Protein AF-U6MAN4-F1 (afdb_monomer)

Nearest PDB structures (foldseek):
  3e3o-assembly2_D  TM=9.689E-01  e=1.608E-02  Oryctolagus cuniculus
  3e3l-assembly1_A  TM=8.599E-01  e=1.175E-02  Oryctolagus cuniculus

InterPro domains:
  IPR000811 Glycosyl transferase, family 35 [PTHR11468] (46-136)

Solvent-accessible surface area (backbone atoms only — not comparable to full-atom values): 9097 Å² total; per-residue (Å²): 136,88,84,92,77,83,76,89,72,74,78,74,87,75,73,76,76,72,82,67,79,71,68,80,76,56,89,86,49,82,88,65,70,92,61,56,89,82,80,61,68,84,80,68,58,68,76,77,41,80,85,42,38,65,57,50,63,62,67,69,60,74,83,64,88,46,72,70,49,46,55,49,44,24,52,47,30,31,44,72,71,66,69,36,53,93,88,66,72,50,73,67,54,52,52,51,16,47,51,50,46,52,47,56,57,51,49,55,56,48,50,52,51,52,52,50,51,58,76,66,66,61,92,79,87,83,88,83,70,96,74,82,90,81,80,133

Secondary structure (DSSP, 8-state):
-------S----TT------------TTSTT--S--TTTS-S---TTS-HHHHHHHHHHTSPPP-SHHHHHHHHHHIIIIIS---TTS--HHHHHHHHHHHHHHHHHHHHHHHHHHHHHTT--------S------

Organism: Eimeria maxima (NCBI:txid5804)

Mean predicted aligned error: 14.15 Å

Radius of gyration: 26.47 Å; Cα contacts (8 Å, |Δi|>4): 46; chains: 1; bounding box: 42×62×84 Å

pLDDT: mean 75.01, std 21.31, range [35.44, 97.0]

Foldseek 3Di:
DDDDDDDPDDPPPPPPPPPPPPPPPPVPDDDDQPDPPPPDDDPPPCPPDPVRVVVCVVLVDAQDPDPVSLVVQLVCCCCPVVVHDPVRDDPVSSVVSSVVSVVRNVVSVVVVVVVVCSVVVDDDDDDDDPDDDPDD

Structure (mmCIF, N/CA/C/O backbone):
data_AF-U6MAN4-F1
#
_entry.id   AF-U6MAN4-F1
#
loop_
_atom_site.group_PDB
_atom_site.id
_atom_site.type_symbol
_atom_site.label_atom_id
_atom_site.label_alt_id
_atom_site.label_comp_id
_atom_site.label_asym_id
_atom_site.label_entity_id
_atom_site.label_seq_id
_atom_site.pdbx_PDB_ins_code
_atom_site.Cartn_x
_atom_site.Cartn_y
_atom_site.Cartn_z
_atom_site.occupancy
_atom_site.B_iso_or_equiv
_atom_site.auth_seq_id
_atom_site.auth_comp_id
_atom_site.auth_asym_id
_atom_site.auth_atom_id
_atom_site.pdbx_PDB_model_num
ATOM 1 N N . MET A 1 1 ? -3.797 -48.900 -60.409 1.00 45.88 1 MET A N 1
ATOM 2 C CA . MET A 1 1 ? -5.061 -48.421 -59.808 1.00 45.88 1 MET A CA 1
ATOM 3 C C . MET A 1 1 ? -4.903 -48.586 -58.304 1.00 45.88 1 MET A C 1
ATOM 5 O O . MET A 1 1 ? -4.449 -49.657 -57.927 1.00 45.88 1 MET A O 1
ATOM 9 N N . ALA A 1 2 ? -5.223 -47.546 -57.520 1.00 35.44 2 ALA A N 1
ATOM 10 C CA . ALA A 1 2 ? -4.851 -47.297 -56.109 1.00 35.44 2 ALA A CA 1
ATOM 11 C C . ALA A 1 2 ? -3.443 -46.679 -55.939 1.00 35.44 2 ALA A C 1
ATOM 13 O O . ALA A 1 2 ? -2.497 -47.194 -56.519 1.00 35.44 2 ALA A O 1
ATOM 14 N N . THR A 1 3 ? -3.211 -45.570 -55.229 1.00 35.62 3 THR A N 1
ATOM 15 C CA . THR A 1 3 ? -4.056 -44.659 -54.424 1.00 35.62 3 THR A CA 1
ATOM 16 C C . THR A 1 3 ? -3.292 -43.333 -54.303 1.00 35.62 3 THR A C 1
ATOM 18 O O . THR A 1 3 ? -2.181 -43.333 -53.780 1.00 35.62 3 THR A O 1
ATOM 21 N N . GLY A 1 4 ? -3.863 -42.229 -54.788 1.00 46.09 4 GLY A N 1
ATOM 22 C CA . GLY A 1 4 ? -3.395 -40.878 -54.473 1.00 46.09 4 GLY A CA 1
ATOM 23 C C . GLY A 1 4 ? -4.070 -40.415 -53.190 1.00 46.09 4 GLY A C 1
ATOM 24 O O . GLY A 1 4 ? -5.297 -40.344 -53.139 1.00 46.09 4 GLY A O 1
ATOM 25 N N . VAL A 1 5 ? -3.276 -40.166 -52.155 1.00 50.28 5 VAL A N 1
ATOM 26 C CA . VAL A 1 5 ? -3.694 -39.430 -50.964 1.00 50.28 5 VAL A CA 1
ATOM 27 C C . VAL A 1 5 ? -2.730 -38.258 -50.892 1.00 50.28 5 VAL A C 1
ATOM 29 O O . VAL A 1 5 ? -1.551 -38.444 -50.608 1.00 50.28 5 VAL A O 1
ATOM 32 N N . ASP A 1 6 ? -3.211 -37.084 -51.281 1.00 43.75 6 ASP A N 1
ATOM 33 C CA . ASP A 1 6 ? -2.444 -35.850 -51.212 1.00 43.75 6 ASP A CA 1
ATOM 34 C C . ASP A 1 6 ? -2.288 -35.464 -49.734 1.00 43.75 6 ASP A C 1
ATOM 36 O O . ASP A 1 6 ? -3.270 -35.163 -49.050 1.00 43.75 6 ASP A O 1
ATOM 40 N N . ASP A 1 7 ? -1.056 -35.498 -49.224 1.00 43.44 7 ASP A N 1
ATOM 41 C CA . ASP A 1 7 ? -0.722 -34.995 -47.893 1.00 43.44 7 ASP A CA 1
ATOM 42 C C . ASP A 1 7 ? -0.880 -33.463 -47.872 1.00 43.44 7 ASP A C 1
ATOM 44 O O . ASP A 1 7 ? -0.015 -32.705 -48.304 1.00 43.44 7 ASP A O 1
ATOM 48 N N . VAL A 1 8 ? -2.007 -32.997 -47.325 1.00 52.19 8 VAL A N 1
ATOM 49 C CA . VAL A 1 8 ? -2.357 -31.577 -47.094 1.00 52.19 8 VAL A CA 1
ATOM 50 C C . VAL A 1 8 ? -1.495 -30.920 -45.994 1.00 52.19 8 VAL A C 1
ATOM 52 O O . VAL A 1 8 ? -1.636 -29.735 -45.701 1.00 52.19 8 VAL A O 1
ATOM 55 N N . PHE A 1 9 ? -0.549 -31.652 -45.403 1.00 38.12 9 PHE A N 1
ATOM 56 C CA . PHE A 1 9 ? 0.315 -31.174 -44.324 1.00 38.12 9 PHE A CA 1
ATOM 57 C C . PHE A 1 9 ? 1.799 -31.274 -44.694 1.00 38.12 9 PHE A C 1
ATOM 59 O O . PHE A 1 9 ? 2.569 -31.993 -44.060 1.00 38.12 9 PHE A O 1
ATOM 66 N N . SER A 1 10 ? 2.225 -30.500 -45.695 1.00 45.91 10 SER A N 1
ATOM 67 C CA . SER A 1 10 ? 3.638 -30.123 -45.798 1.00 45.91 10 SER A CA 1
ATOM 68 C C . SER A 1 10 ? 3.960 -29.167 -44.649 1.00 45.91 10 SER A C 1
ATOM 70 O O . SER A 1 10 ? 3.423 -28.061 -44.573 1.00 45.91 10 SER A O 1
ATOM 72 N N . SER A 1 11 ? 4.806 -29.604 -43.718 1.00 49.12 11 SER A N 1
ATOM 73 C CA . SER A 1 11 ? 5.302 -28.772 -42.630 1.00 49.12 11 SER A CA 1
ATOM 74 C C . SER A 1 11 ? 6.298 -27.747 -43.176 1.00 49.12 11 SER A C 1
ATOM 76 O O . SER A 1 11 ? 7.489 -28.020 -43.330 1.00 49.12 11 SER A O 1
ATOM 78 N N . ASP A 1 12 ? 5.810 -26.532 -43.433 1.00 45.44 12 ASP A N 1
ATOM 79 C CA . ASP A 1 12 ? 6.646 -25.339 -43.584 1.00 45.44 12 ASP A CA 1
ATOM 80 C C . ASP A 1 12 ? 7.391 -25.079 -42.261 1.00 45.44 12 ASP A C 1
ATOM 82 O O . ASP A 1 12 ? 7.023 -24.241 -41.439 1.00 45.44 12 ASP A O 1
ATOM 86 N N . THR A 1 13 ? 8.482 -25.811 -42.041 1.00 54.03 13 THR A N 1
ATOM 87 C CA . THR A 1 13 ? 9.391 -25.680 -40.889 1.00 54.03 13 THR A CA 1
ATOM 88 C C . THR A 1 13 ? 10.263 -24.421 -40.958 1.00 54.03 13 THR A C 1
ATOM 90 O O . THR A 1 13 ? 11.160 -24.239 -40.142 1.00 54.03 13 THR A O 1
ATOM 93 N N . ASN A 1 14 ? 9.971 -23.512 -41.893 1.00 46.41 14 ASN A N 1
ATOM 94 C CA . ASN A 1 14 ? 10.679 -22.248 -42.079 1.00 46.41 14 ASN A CA 1
ATOM 95 C C . ASN A 1 14 ? 9.789 -21.008 -41.907 1.00 46.41 14 ASN A C 1
ATOM 97 O O . ASN A 1 14 ? 10.111 -19.928 -42.402 1.00 46.41 14 ASN A O 1
ATOM 101 N N . GLN A 1 15 ? 8.700 -21.114 -41.139 1.00 47.81 15 GLN A N 1
ATOM 102 C CA . GLN A 1 15 ? 8.111 -19.928 -40.516 1.00 47.81 15 GLN A CA 1
ATOM 103 C C . GLN A 1 15 ? 8.930 -19.549 -39.282 1.00 47.81 15 GLN A C 1
ATOM 105 O O . GLN A 1 15 ? 8.562 -19.804 -38.136 1.00 47.81 15 GLN A O 1
ATOM 110 N N . HIS A 1 16 ? 10.077 -18.923 -39.537 1.00 40.69 16 HIS A N 1
ATOM 111 C CA . HIS A 1 16 ? 10.797 -18.157 -38.535 1.00 40.69 16 HIS A CA 1
ATOM 112 C C . HIS A 1 16 ? 9.914 -16.970 -38.129 1.00 40.69 16 HIS A C 1
ATOM 114 O O . HIS A 1 16 ? 9.982 -15.883 -38.708 1.00 40.69 16 HIS A O 1
ATOM 120 N N . TRP A 1 17 ? 9.027 -17.194 -37.157 1.00 46.41 17 TRP A N 1
ATOM 121 C CA . TRP A 1 17 ? 8.248 -16.147 -36.514 1.00 46.41 17 TRP A CA 1
ATOM 122 C C . TRP A 1 17 ? 9.192 -15.338 -35.620 1.00 46.41 17 TRP A C 1
ATOM 124 O O . TRP A 1 17 ? 9.157 -15.387 -34.398 1.00 46.41 17 TRP A O 1
ATOM 134 N N . GLU A 1 18 ? 10.096 -14.565 -36.213 1.00 49.28 18 GLU A N 1
ATOM 135 C CA . GLU A 1 18 ? 10.816 -13.581 -35.424 1.00 49.28 18 GLU A CA 1
ATOM 136 C C . GLU A 1 18 ? 9.797 -12.521 -35.006 1.00 49.28 18 GLU A C 1
ATOM 138 O O . GLU A 1 18 ? 9.452 -11.616 -35.770 1.00 49.28 18 GLU A O 1
ATOM 143 N N . MET A 1 19 ? 9.313 -12.604 -33.766 1.00 47.75 19 MET A N 1
ATOM 144 C CA . MET A 1 19 ? 8.721 -11.463 -33.072 1.00 47.75 19 MET A CA 1
ATOM 145 C C . MET A 1 19 ? 9.823 -10.424 -32.806 1.00 47.75 19 MET A C 1
ATOM 147 O O . MET A 1 19 ? 10.113 -10.050 -31.671 1.00 47.75 19 MET A O 1
ATOM 151 N N . LYS A 1 20 ? 10.453 -9.913 -33.869 1.00 44.81 20 LYS A N 1
ATOM 152 C CA . LYS A 1 20 ? 11.218 -8.677 -33.810 1.00 44.81 20 LYS A CA 1
ATOM 153 C C . LYS A 1 20 ? 10.216 -7.587 -33.487 1.00 44.81 20 LYS A C 1
ATOM 155 O O . LYS A 1 20 ? 9.306 -7.317 -34.274 1.00 44.81 20 LYS A O 1
ATOM 160 N N . ARG A 1 21 ? 10.370 -6.981 -32.305 1.00 46.44 21 ARG A N 1
ATOM 161 C CA . ARG A 1 21 ? 9.644 -5.772 -31.908 1.00 46.44 21 ARG A CA 1
ATOM 162 C C . ARG A 1 21 ? 9.768 -4.761 -33.046 1.00 46.44 21 ARG A C 1
ATOM 164 O O . ARG A 1 21 ? 10.760 -4.044 -33.136 1.00 46.44 21 ARG A O 1
ATOM 171 N N . LYS A 1 22 ? 8.745 -4.645 -33.893 1.00 44.84 22 LYS A N 1
ATOM 172 C CA . LYS A 1 22 ? 8.462 -3.363 -34.522 1.00 44.84 22 LYS A CA 1
ATOM 173 C C . LYS A 1 22 ? 8.056 -2.502 -33.343 1.00 44.84 22 LYS A C 1
ATOM 175 O O . LYS A 1 22 ? 6.923 -2.613 -32.880 1.00 44.84 22 LYS A O 1
ATOM 180 N N . ALA A 1 23 ? 9.021 -1.767 -32.779 1.00 43.97 23 ALA A N 1
ATOM 181 C CA . ALA A 1 23 ? 8.731 -0.652 -31.896 1.00 43.97 23 ALA A CA 1
ATOM 182 C C . ALA A 1 23 ? 7.553 0.052 -32.554 1.00 43.97 23 ALA A C 1
ATOM 184 O O . ALA A 1 23 ? 7.646 0.399 -33.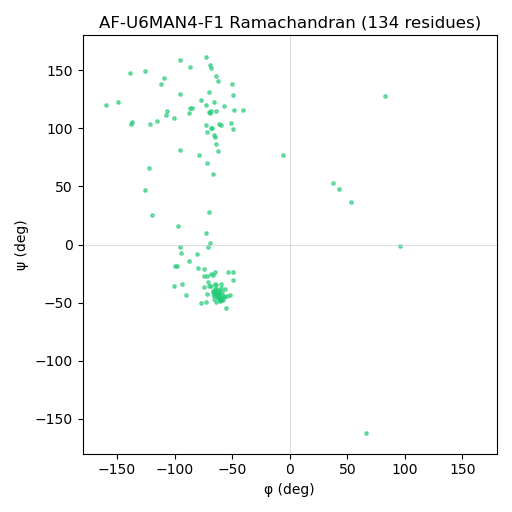733 1.00 43.97 23 ALA A O 1
ATOM 185 N N . SER A 1 24 ? 6.403 0.062 -31.885 1.00 45.38 24 SER A N 1
ATOM 186 C CA . SER A 1 24 ? 5.202 0.690 -32.408 1.00 45.38 24 SER A CA 1
ATOM 187 C C . SER A 1 24 ? 5.618 2.096 -32.812 1.00 45.38 24 SER A C 1
ATOM 189 O O . SER A 1 24 ? 5.922 2.915 -31.948 1.00 45.38 24 SER A O 1
ATOM 191 N N . PHE A 1 25 ? 5.765 2.304 -34.123 1.00 43.56 25 PHE A N 1
ATOM 192 C CA . PHE A 1 25 ? 6.215 3.550 -34.710 1.00 43.56 25 PHE A CA 1
ATOM 193 C C . PHE A 1 25 ? 5.122 4.560 -34.387 1.00 43.56 25 PHE A C 1
ATOM 195 O O . PHE A 1 25 ? 4.139 4.678 -35.119 1.00 43.56 25 PHE A O 1
ATOM 202 N N . SER A 1 26 ? 5.264 5.273 -33.271 1.00 45.19 26 SER A N 1
ATOM 203 C CA . SER A 1 26 ? 4.626 6.571 -33.148 1.00 45.19 26 SER A CA 1
ATOM 204 C C . SER A 1 26 ? 5.236 7.420 -34.257 1.00 45.19 26 SER A C 1
ATOM 206 O O . SER A 1 26 ? 6.394 7.816 -34.183 1.00 45.19 26 SER A O 1
ATOM 208 N N . LYS A 1 27 ? 4.490 7.635 -35.344 1.00 50.78 27 LYS A N 1
ATOM 209 C CA . LYS A 1 27 ? 4.936 8.477 -36.466 1.00 50.78 27 LYS A CA 1
ATOM 210 C C . LYS A 1 27 ? 4.966 9.972 -36.115 1.00 50.78 27 LYS A C 1
ATOM 212 O O . LYS A 1 27 ? 5.344 10.770 -36.962 1.00 50.78 27 LYS A O 1
ATOM 217 N N . LEU A 1 28 ? 4.554 10.353 -34.904 1.00 52.72 28 LEU A N 1
ATOM 218 C CA . LEU A 1 28 ? 4.439 11.751 -34.480 1.00 52.72 28 LEU A CA 1
ATOM 219 C C . LEU A 1 28 ? 5.623 12.235 -33.641 1.00 52.72 28 LEU A C 1
ATOM 221 O O . LEU A 1 28 ? 5.842 13.437 -33.555 1.00 52.72 28 LEU A O 1
ATOM 225 N N . THR A 1 29 ? 6.420 11.336 -33.071 1.00 39.38 29 THR A N 1
ATOM 226 C CA . THR A 1 29 ? 7.607 11.704 -32.299 1.00 39.38 29 THR A CA 1
ATOM 227 C C . THR A 1 29 ? 8.648 10.601 -32.443 1.00 39.38 29 THR A C 1
ATOM 229 O O . THR A 1 29 ? 8.367 9.433 -32.171 1.00 39.38 29 THR A O 1
ATOM 232 N N . GLY A 1 30 ? 9.846 10.955 -32.922 1.00 42.12 30 GLY A N 1
ATOM 233 C CA . GLY A 1 30 ? 10.976 10.028 -32.986 1.00 42.12 30 GLY A CA 1
ATOM 234 C C . GLY A 1 30 ? 11.151 9.340 -31.635 1.00 42.12 30 GLY A C 1
ATOM 235 O O . GLY A 1 30 ? 11.121 10.031 -30.627 1.00 42.12 30 GLY A O 1
ATOM 236 N N . ALA A 1 31 ? 11.226 8.004 -31.653 1.00 45.06 31 ALA A N 1
ATOM 237 C CA . ALA A 1 31 ? 11.320 7.079 -30.518 1.00 45.06 31 ALA A CA 1
ATOM 238 C C . ALA A 1 31 ? 11.473 7.752 -29.141 1.00 45.06 31 ALA A C 1
ATOM 240 O O . ALA A 1 31 ? 12.561 7.788 -28.571 1.00 45.06 31 ALA A O 1
ATOM 241 N N . VAL A 1 32 ? 10.374 8.286 -28.606 1.00 50.66 32 VAL A N 1
ATOM 242 C CA . VAL A 1 32 ? 10.372 8.772 -27.231 1.00 50.66 32 VAL A CA 1
ATOM 243 C C . VAL A 1 32 ? 10.272 7.516 -26.373 1.00 50.66 32 VAL A C 1
ATOM 245 O O . VAL A 1 32 ? 9.351 6.719 -26.601 1.00 50.66 32 VAL A O 1
ATOM 248 N N . PRO A 1 33 ? 11.202 7.276 -25.432 1.00 52.91 33 PRO A N 1
ATOM 249 C CA . PRO A 1 33 ? 10.998 6.226 -24.447 1.00 52.91 33 PRO A CA 1
ATOM 250 C C . PRO A 1 33 ? 9.607 6.419 -23.837 1.00 52.91 33 PRO A C 1
ATOM 252 O O . PRO A 1 33 ? 9.187 7.544 -23.573 1.00 52.91 33 PRO A O 1
ATOM 255 N N . ARG A 1 34 ? 8.855 5.332 -23.629 1.00 53.44 34 ARG A N 1
ATO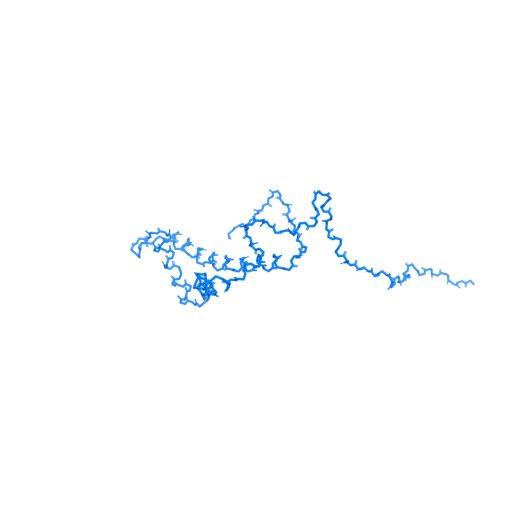M 256 C CA . ARG A 1 34 ? 7.501 5.373 -23.034 1.00 53.44 34 ARG A CA 1
ATOM 257 C C . ARG A 1 34 ? 7.528 5.733 -21.536 1.00 53.44 34 ARG A C 1
ATOM 259 O O . ARG A 1 34 ? 6.661 5.314 -20.774 1.00 53.44 34 ARG A O 1
ATOM 266 N N . THR A 1 35 ? 8.539 6.485 -21.122 1.00 51.66 35 THR A N 1
ATOM 267 C CA . THR A 1 35 ? 8.676 7.154 -19.839 1.00 51.66 35 THR A CA 1
ATOM 268 C C . THR A 1 35 ? 7.708 8.330 -19.833 1.00 51.66 35 THR A C 1
ATOM 270 O O . THR A 1 35 ? 7.808 9.218 -20.679 1.00 51.66 35 THR A O 1
ATOM 273 N N . ILE A 1 36 ? 6.768 8.353 -18.893 1.00 46.94 36 ILE A N 1
ATOM 274 C CA . ILE A 1 36 ? 6.035 9.579 -18.568 1.00 46.94 36 ILE A CA 1
ATOM 275 C C . ILE A 1 36 ? 7.062 10.511 -17.908 1.00 46.94 36 ILE A C 1
ATOM 277 O O . ILE A 1 36 ? 7.570 10.143 -16.843 1.00 46.94 36 ILE A O 1
ATOM 281 N N . PRO A 1 37 ? 7.418 11.665 -18.511 1.00 40.00 37 PRO A N 1
ATOM 282 C CA . PRO A 1 37 ? 8.384 12.575 -17.907 1.00 40.00 37 PRO A CA 1
ATOM 283 C C . PRO A 1 37 ? 7.897 12.983 -16.510 1.00 40.00 37 PRO A C 1
ATOM 285 O O . PRO A 1 37 ? 6.806 13.534 -16.378 1.00 40.00 37 PRO A O 1
ATOM 288 N N . GLY A 1 38 ? 8.680 12.665 -15.474 1.00 47.22 38 GLY A N 1
ATOM 289 C CA . GLY A 1 38 ? 8.424 13.064 -14.085 1.00 47.22 38 GLY A CA 1
ATOM 290 C C . GLY A 1 38 ? 7.705 12.055 -13.178 1.00 47.22 38 GLY A C 1
ATOM 291 O O . GLY A 1 38 ? 7.519 12.372 -12.008 1.00 47.22 38 GLY A O 1
ATOM 292 N N . MET A 1 39 ? 7.311 10.862 -13.654 1.00 47.94 39 MET A N 1
ATOM 293 C CA . MET A 1 39 ? 6.691 9.839 -12.779 1.00 47.94 39 MET A CA 1
ATOM 294 C C . MET A 1 39 ? 7.672 8.741 -12.340 1.00 47.94 39 MET A C 1
ATOM 296 O O . MET A 1 39 ? 7.621 8.286 -11.203 1.00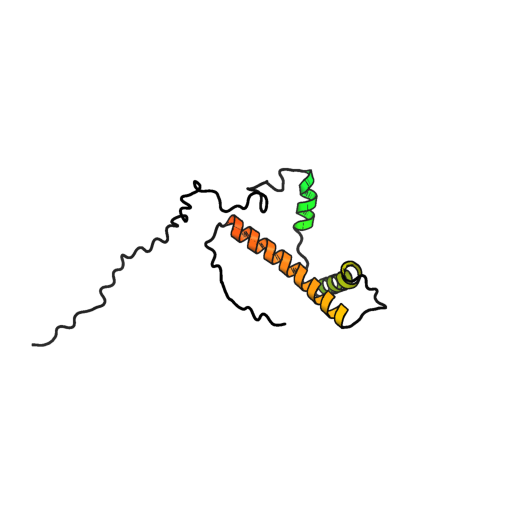 47.94 39 MET A O 1
ATOM 300 N N . TYR A 1 40 ? 8.598 8.367 -13.224 1.00 48.41 40 TYR A N 1
ATOM 301 C CA . TYR A 1 40 ? 9.759 7.524 -12.936 1.00 48.41 40 TYR A CA 1
ATOM 302 C C . TYR A 1 40 ? 10.939 8.159 -13.674 1.00 48.41 40 TYR A C 1
ATOM 304 O O . TYR A 1 40 ? 10.995 8.109 -14.905 1.00 48.41 40 TYR A O 1
ATOM 312 N N . ASN A 1 41 ? 11.818 8.858 -12.954 1.00 48.28 41 ASN A N 1
ATOM 313 C CA . ASN A 1 41 ? 12.950 9.541 -13.576 1.00 48.28 41 ASN A CA 1
ATOM 314 C C . ASN A 1 41 ? 13.870 8.521 -14.262 1.00 48.28 41 ASN A C 1
ATOM 316 O O . ASN A 1 41 ? 14.091 7.418 -13.762 1.00 48.28 41 ASN A O 1
ATOM 320 N N . VAL A 1 42 ? 14.379 8.898 -15.436 1.00 48.72 42 VAL A N 1
ATOM 321 C CA . VAL A 1 42 ? 15.401 8.155 -16.177 1.00 48.72 42 VAL A CA 1
ATOM 322 C C . VAL A 1 42 ? 16.627 8.055 -15.285 1.00 48.72 42 VAL A C 1
ATOM 324 O O . VAL A 1 42 ? 17.322 9.051 -15.145 1.00 48.72 42 VAL A O 1
ATOM 327 N N . VAL A 1 43 ? 16.845 6.883 -14.681 1.00 52.84 43 VAL A N 1
ATOM 328 C CA . VAL A 1 43 ? 18.095 6.482 -14.012 1.00 52.84 43 VAL A CA 1
ATOM 329 C C . VAL A 1 43 ? 18.749 7.652 -13.258 1.00 52.84 43 VAL A C 1
ATOM 331 O O . VAL A 1 43 ? 19.900 7.999 -13.497 1.00 52.84 43 VAL A O 1
ATOM 334 N N . GLU A 1 44 ? 17.998 8.327 -12.383 1.00 54.41 44 GLU A N 1
ATOM 335 C CA . GLU A 1 44 ? 18.651 9.089 -11.321 1.00 54.41 44 GLU A CA 1
ATOM 336 C C . GLU A 1 44 ? 19.171 8.028 -10.368 1.00 54.41 44 GLU A C 1
ATOM 338 O O . GLU A 1 44 ? 18.373 7.409 -9.662 1.00 54.41 44 GLU A O 1
ATOM 343 N N . ASP A 1 45 ? 20.477 7.758 -10.413 1.00 55.31 45 ASP A N 1
ATOM 344 C CA . ASP A 1 45 ? 21.118 6.864 -9.460 1.00 55.31 45 ASP A CA 1
ATOM 345 C C . ASP A 1 45 ? 20.672 7.287 -8.049 1.00 55.31 45 ASP A C 1
ATOM 347 O O . ASP A 1 45 ? 20.971 8.403 -7.618 1.00 55.31 45 ASP A O 1
ATOM 351 N N . PRO A 1 46 ? 19.945 6.430 -7.307 1.00 56.31 46 PRO A N 1
ATOM 352 C CA . PRO A 1 46 ? 19.457 6.733 -5.958 1.00 56.31 46 PRO A CA 1
ATOM 353 C C . PRO A 1 46 ? 20.564 7.185 -4.993 1.00 56.31 46 PRO A C 1
ATOM 355 O O . PRO A 1 46 ? 20.292 7.877 -4.012 1.00 56.31 46 PRO A O 1
ATOM 358 N N . HIS A 1 47 ? 21.799 6.788 -5.314 1.00 56.78 47 HIS A N 1
ATOM 359 C CA . HIS A 1 47 ? 23.046 7.046 -4.601 1.00 56.78 47 HIS A CA 1
ATOM 360 C C . HIS A 1 47 ? 23.823 8.265 -5.133 1.00 56.78 47 HIS A C 1
ATOM 362 O O . HIS A 1 47 ? 24.880 8.580 -4.605 1.00 56.78 47 HIS A O 1
ATOM 368 N N . ALA A 1 48 ? 23.356 8.945 -6.186 1.00 60.12 48 ALA A N 1
ATOM 369 C CA . ALA A 1 48 ? 24.030 10.137 -6.714 1.00 60.12 48 ALA A CA 1
ATOM 370 C C . ALA A 1 48 ? 23.827 11.379 -5.829 1.00 60.12 48 ALA A C 1
ATOM 372 O O . ALA A 1 48 ? 24.615 12.318 -5.902 1.00 60.12 48 ALA A O 1
ATOM 373 N N . ASP A 1 49 ? 22.787 11.377 -4.989 1.00 65.75 49 ASP A N 1
ATOM 374 C CA . ASP A 1 49 ? 22.519 12.426 -4.008 1.00 65.75 49 ASP A CA 1
ATOM 375 C C . ASP A 1 49 ? 22.639 11.861 -2.583 1.00 65.75 49 ASP A C 1
ATOM 377 O O . ASP A 1 49 ? 21.698 11.235 -2.084 1.00 65.75 49 ASP A O 1
ATOM 381 N N . ASP A 1 50 ? 23.719 12.197 -1.869 1.00 70.69 50 ASP A N 1
ATOM 382 C CA . ASP A 1 50 ? 23.943 11.842 -0.449 1.00 70.69 50 ASP A CA 1
ATOM 383 C C . ASP A 1 50 ? 22.727 12.168 0.449 1.00 70.69 50 ASP A C 1
ATOM 385 O O . ASP A 1 50 ? 22.427 11.508 1.444 1.00 70.69 50 ASP A O 1
ATOM 389 N N . LYS A 1 51 ? 21.969 13.211 0.083 1.00 74.69 51 LYS A N 1
ATOM 390 C CA . LYS A 1 51 ? 20.773 13.669 0.812 1.00 74.69 51 LYS A CA 1
ATOM 391 C C . LYS A 1 51 ? 19.605 12.681 0.735 1.00 74.69 51 LYS A C 1
ATOM 393 O O . LYS A 1 51 ? 18.743 12.707 1.614 1.00 74.69 51 LYS A O 1
ATOM 398 N N . LYS A 1 52 ? 19.550 11.845 -0.305 1.00 76.44 52 LYS A N 1
ATOM 399 C CA . LYS A 1 52 ? 18.456 10.897 -0.564 1.00 76.44 52 LYS A CA 1
ATOM 400 C C . LYS A 1 52 ? 18.781 9.482 -0.086 1.00 76.44 52 LYS A C 1
ATOM 402 O O . LYS A 1 52 ? 17.851 8.722 0.163 1.00 76.44 52 LYS A O 1
ATOM 407 N N . GLU A 1 53 ? 20.050 9.142 0.137 1.00 79.25 53 GLU A N 1
ATOM 408 C CA . GLU A 1 53 ? 20.476 7.807 0.590 1.00 79.25 53 GLU A CA 1
ATOM 409 C C . GLU A 1 53 ? 19.720 7.322 1.833 1.00 79.25 53 GLU A C 1
ATOM 411 O O . GLU A 1 53 ? 19.263 6.181 1.906 1.00 79.25 53 GLU A O 1
ATOM 416 N N . LYS A 1 54 ? 19.528 8.213 2.814 1.00 84.12 54 LYS A N 1
ATOM 417 C CA . LYS A 1 54 ? 18.798 7.879 4.043 1.00 84.12 54 LYS A CA 1
ATOM 418 C C . LYS A 1 54 ? 17.335 7.530 3.769 1.00 84.12 54 LYS A C 1
ATOM 420 O O . LYS A 1 54 ? 16.800 6.643 4.427 1.00 84.12 54 LYS A O 1
ATOM 425 N N . LEU A 1 55 ? 16.694 8.227 2.831 1.00 79.88 55 LEU A N 1
ATOM 426 C CA . LEU A 1 55 ? 15.315 7.945 2.436 1.00 79.88 55 LEU A CA 1
ATOM 427 C C . LEU A 1 55 ? 15.233 6.572 1.764 1.00 79.88 55 LEU A C 1
ATOM 429 O O . LEU A 1 55 ? 14.401 5.760 2.157 1.00 79.88 55 LEU A O 1
ATOM 433 N N . TRP A 1 56 ? 16.141 6.292 0.828 1.00 78.69 56 TRP A N 1
ATOM 434 C CA . TRP A 1 56 ? 16.213 5.005 0.138 1.00 78.69 56 TRP A CA 1
ATOM 435 C C . TRP A 1 56 ? 16.405 3.844 1.100 1.00 78.69 56 TRP A C 1
ATOM 437 O O . TRP A 1 56 ? 15.629 2.897 1.069 1.00 78.69 56 TRP A O 1
ATOM 447 N N . LYS A 1 57 ? 17.353 3.963 2.031 1.00 83.69 57 LYS A N 1
ATOM 448 C CA . LYS A 1 57 ? 17.604 2.936 3.045 1.00 83.69 57 LYS A CA 1
ATOM 449 C C . LYS A 1 57 ? 16.385 2.652 3.929 1.00 83.69 57 LYS A C 1
ATOM 451 O O . LYS A 1 57 ? 16.191 1.524 4.371 1.00 83.69 57 LYS A O 1
ATOM 456 N N . LEU A 1 58 ? 15.572 3.670 4.217 1.00 83.44 58 LEU A N 1
ATOM 457 C CA . LEU A 1 58 ? 14.331 3.497 4.977 1.00 83.44 58 LEU A CA 1
ATOM 458 C C . LEU A 1 58 ? 13.229 2.838 4.138 1.00 83.44 58 LEU A C 1
ATOM 460 O O . LEU A 1 58 ? 12.465 2.046 4.677 1.00 83.44 58 LEU A O 1
ATOM 464 N N . MET A 1 59 ? 13.155 3.156 2.844 1.00 81.00 59 MET A N 1
ATOM 465 C CA . MET A 1 59 ? 12.165 2.597 1.916 1.00 81.00 59 MET A CA 1
ATOM 466 C C . MET A 1 59 ? 12.520 1.193 1.408 1.00 81.00 59 MET A C 1
ATOM 468 O O . MET A 1 59 ? 11.635 0.478 0.961 1.00 81.00 59 MET A O 1
ATOM 472 N N . GLU A 1 60 ? 13.787 0.787 1.485 1.00 79.56 60 GLU A N 1
ATOM 473 C CA . GLU A 1 60 ? 14.262 -0.542 1.073 1.00 79.56 60 GLU A CA 1
ATOM 474 C C . GLU A 1 60 ? 13.680 -1.675 1.938 1.00 79.56 60 GLU A C 1
ATOM 476 O O . GLU A 1 60 ? 13.608 -2.828 1.515 1.00 79.56 60 GLU A O 1
ATOM 481 N N . THR A 1 61 ? 13.256 -1.366 3.166 1.00 85.88 61 THR A N 1
ATOM 482 C CA . THR A 1 61 ? 12.751 -2.378 4.099 1.00 85.88 61 THR A CA 1
ATOM 483 C C . THR A 1 61 ? 11.252 -2.607 3.909 1.00 85.88 61 THR A C 1
ATOM 485 O O . THR A 1 61 ? 10.448 -1.749 4.265 1.00 85.88 61 THR A O 1
ATOM 488 N N . TYR A 1 62 ? 10.882 -3.798 3.436 1.00 87.44 62 TYR A N 1
ATOM 489 C CA . TYR A 1 62 ? 9.485 -4.234 3.311 1.00 87.44 62 TYR A CA 1
ATOM 490 C C . TYR A 1 62 ? 8.800 -4.468 4.655 1.00 87.44 62 TYR A C 1
ATOM 492 O O . TYR A 1 62 ? 9.436 -4.857 5.646 1.00 87.44 62 TYR A O 1
ATOM 500 N N . LEU A 1 63 ? 7.470 -4.347 4.667 1.00 88.94 63 LEU A N 1
ATOM 501 C CA . LEU A 1 63 ? 6.677 -4.743 5.822 1.00 88.94 63 LEU A CA 1
ATOM 502 C C . LEU A 1 63 ? 6.746 -6.269 6.043 1.00 88.94 63 LEU A C 1
ATOM 504 O O . LEU A 1 63 ? 6.323 -7.054 5.188 1.00 88.94 63 LEU A O 1
ATOM 508 N N . PRO A 1 64 ? 7.178 -6.733 7.230 1.00 91.12 64 PRO A N 1
ATOM 509 C CA . PRO A 1 64 ? 7.184 -8.156 7.533 1.00 91.12 64 PRO A CA 1
ATOM 510 C C . PRO A 1 64 ? 5.765 -8.745 7.559 1.00 91.12 64 PRO A C 1
ATOM 512 O O . PRO A 1 64 ? 4.793 -8.114 7.997 1.00 91.12 64 PRO A O 1
ATOM 515 N N . SER A 1 65 ? 5.663 -9.996 7.109 1.00 89.38 65 SER A N 1
ATOM 516 C CA . SER A 1 65 ? 4.416 -10.778 7.066 1.00 89.38 65 SER A CA 1
ATOM 517 C C . SER A 1 65 ? 4.252 -11.719 8.267 1.00 89.38 65 SER A C 1
ATOM 519 O O . SER A 1 65 ? 3.424 -12.624 8.237 1.00 89.38 65 SER A O 1
ATOM 521 N N . ASP A 1 66 ? 5.032 -11.510 9.330 1.00 95.06 66 ASP A N 1
ATOM 522 C CA . ASP A 1 66 ? 4.874 -12.244 10.586 1.00 95.06 66 ASP A CA 1
ATOM 523 C C . ASP A 1 66 ? 3.565 -11.865 11.303 1.00 95.06 66 ASP A C 1
ATOM 525 O O . ASP A 1 66 ? 3.068 -10.738 11.187 1.00 95.06 66 ASP A O 1
ATOM 529 N N . VAL A 1 67 ? 3.023 -12.796 12.090 1.00 95.38 67 VAL A N 1
ATOM 530 C CA . VAL A 1 67 ? 1.755 -12.625 12.812 1.00 95.38 67 VAL A CA 1
ATOM 531 C C . VAL A 1 67 ? 1.810 -11.406 13.734 1.00 95.38 67 VAL A C 1
ATOM 533 O O . VAL A 1 67 ? 0.888 -10.585 13.726 1.00 95.38 67 VAL A O 1
ATOM 536 N N . HIS A 1 68 ? 2.902 -11.228 14.486 1.00 95.94 68 HIS A N 1
ATOM 537 C CA . HIS A 1 68 ? 3.042 -10.084 15.389 1.00 95.94 68 HIS A CA 1
ATOM 538 C C . HIS A 1 68 ? 3.175 -8.759 14.633 1.00 95.94 68 HIS A C 1
ATOM 540 O O . HIS A 1 68 ? 2.642 -7.732 15.065 1.00 95.94 68 HIS A O 1
ATOM 546 N N . SER A 1 69 ? 3.852 -8.768 13.486 1.00 94.56 69 SER A N 1
ATOM 547 C CA . SER A 1 69 ? 3.994 -7.593 12.627 1.00 94.56 69 SER A CA 1
ATOM 548 C C . SER A 1 69 ? 2.665 -7.156 12.017 1.00 94.56 69 SER A C 1
ATOM 550 O O . SER A 1 69 ? 2.368 -5.960 11.976 1.00 94.56 69 SER A O 1
ATOM 552 N N . ILE A 1 70 ? 1.836 -8.111 11.590 1.00 95.81 70 ILE A N 1
ATOM 553 C CA . ILE A 1 70 ? 0.486 -7.841 11.085 1.00 95.81 70 ILE A CA 1
ATOM 554 C C . ILE A 1 70 ? -0.382 -7.251 12.197 1.00 95.81 70 ILE A C 1
ATOM 556 O O . ILE A 1 70 ? -0.970 -6.190 12.002 1.00 95.81 70 ILE A O 1
ATOM 560 N N . GLN A 1 71 ? -0.402 -7.867 13.384 1.00 95.69 71 GLN A N 1
ATOM 561 C CA . GLN A 1 71 ? -1.148 -7.344 14.535 1.00 95.69 71 GLN A CA 1
ATOM 562 C C . GLN A 1 71 ? -0.754 -5.898 14.862 1.00 95.69 71 GLN A C 1
ATOM 564 O O . GLN A 1 71 ? -1.623 -5.049 15.055 1.00 95.69 71 GLN A O 1
ATOM 569 N N . ARG A 1 72 ? 0.550 -5.593 14.862 1.00 96.00 72 ARG A N 1
ATOM 570 C CA . ARG A 1 72 ? 1.050 -4.233 15.096 1.00 96.00 72 ARG A CA 1
ATOM 571 C C . ARG A 1 72 ? 0.590 -3.253 14.018 1.00 96.00 72 ARG A C 1
ATOM 573 O O . ARG A 1 72 ? 0.144 -2.164 14.354 1.00 96.00 72 ARG A O 1
ATOM 580 N N . SER A 1 73 ? 0.665 -3.632 12.744 1.00 96.06 73 SER A N 1
ATOM 581 C CA . SER A 1 73 ? 0.199 -2.786 11.638 1.00 96.06 73 SER A CA 1
ATOM 582 C C . SER A 1 73 ? -1.303 -2.491 11.746 1.00 96.06 73 SER A C 1
ATOM 584 O O . SER A 1 73 ? -1.705 -1.341 11.594 1.00 96.06 73 SER A O 1
ATOM 586 N N . ILE A 1 74 ? -2.128 -3.478 12.114 1.00 95.94 74 ILE A N 1
ATOM 587 C CA . ILE A 1 74 ? -3.566 -3.266 12.343 1.00 95.94 74 ILE A CA 1
ATOM 588 C C . ILE A 1 74 ? -3.793 -2.242 13.463 1.00 95.94 74 ILE A C 1
ATOM 590 O O . ILE A 1 74 ? -4.548 -1.291 13.274 1.00 95.94 74 ILE A O 1
ATOM 594 N N . VAL A 1 75 ? -3.121 -2.395 14.609 1.00 95.38 75 VAL A N 1
ATOM 595 C CA . VAL A 1 75 ? -3.238 -1.449 15.734 1.00 95.38 75 VAL A CA 1
ATOM 596 C C . VAL A 1 75 ? -2.775 -0.046 15.331 1.00 95.38 75 VAL A C 1
ATOM 598 O O . VAL A 1 75 ?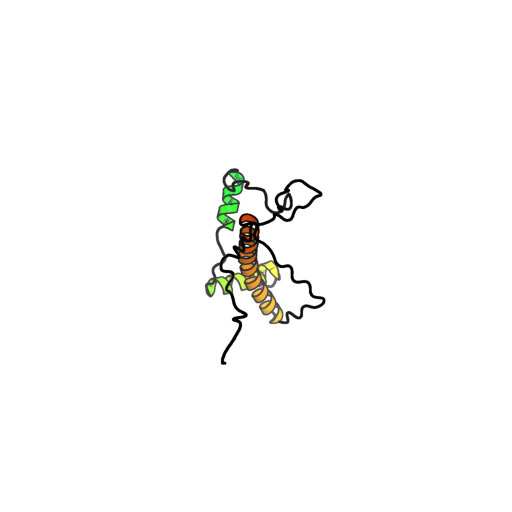 -3.465 0.927 15.628 1.00 95.38 75 VAL A O 1
ATOM 601 N N . ASN A 1 76 ? -1.678 0.063 14.578 1.00 96.00 76 ASN A N 1
ATOM 602 C CA . ASN A 1 76 ? -1.197 1.342 14.057 1.00 96.00 76 ASN A CA 1
ATOM 603 C C . ASN A 1 76 ? -2.255 2.031 13.181 1.00 96.00 76 ASN A C 1
ATOM 605 O O . ASN A 1 76 ? -2.449 3.237 13.300 1.00 96.00 76 ASN A O 1
ATOM 609 N N . HIS A 1 77 ? -2.979 1.297 12.330 1.00 96.75 77 HIS A N 1
ATOM 610 C CA . HIS A 1 77 ? -4.055 1.889 11.527 1.00 96.75 77 HIS A CA 1
ATOM 611 C C . HIS A 1 77 ? -5.278 2.284 12.3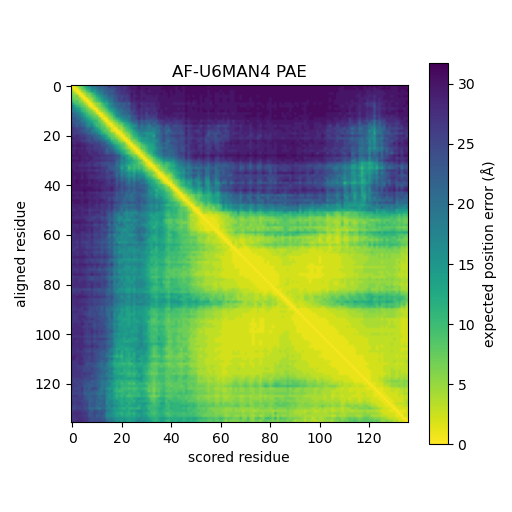55 1.00 96.75 77 HIS A C 1
ATOM 613 O O . HIS A 1 77 ? -5.936 3.274 12.032 1.00 96.75 77 HIS A O 1
ATOM 619 N N . VAL A 1 78 ? -5.589 1.556 13.429 1.00 96.06 78 VAL A N 1
ATOM 620 C CA . VAL A 1 78 ? -6.642 1.970 14.368 1.00 96.06 78 VAL A CA 1
ATOM 621 C C . VAL A 1 78 ? -6.292 3.324 14.990 1.00 96.06 78 VAL A C 1
ATOM 623 O O . VAL A 1 78 ? -7.128 4.228 14.997 1.00 96.06 78 VAL A O 1
ATOM 626 N N . GLU A 1 79 ? -5.056 3.480 15.459 1.00 94.94 79 GLU A N 1
ATOM 627 C CA . GLU A 1 79 ? -4.619 4.674 16.180 1.00 94.94 79 GLU A CA 1
ATOM 628 C C . GLU A 1 79 ? -4.353 5.864 15.250 1.00 94.94 79 GLU A C 1
ATOM 630 O O . GLU A 1 79 ? -4.898 6.944 15.463 1.00 94.94 79 GLU A O 1
ATOM 635 N N . TYR A 1 80 ? -3.568 5.674 14.186 1.00 95.50 80 TYR A N 1
ATOM 636 C CA . TYR A 1 80 ? -3.098 6.773 13.338 1.00 95.50 80 TYR A CA 1
ATOM 637 C C . TYR A 1 80 ? -3.984 7.044 12.123 1.00 95.50 80 TYR A C 1
ATOM 639 O O . TYR A 1 80 ? -4.110 8.192 11.708 1.00 95.50 80 TYR A O 1
ATOM 647 N N . THR A 1 81 ? -4.601 6.016 11.530 1.00 95.38 81 THR A N 1
ATOM 648 C CA . THR A 1 81 ? -5.430 6.195 10.324 1.00 95.38 81 THR A CA 1
ATOM 649 C C . THR A 1 81 ? -6.888 6.469 10.675 1.00 95.38 81 THR A C 1
ATOM 651 O O . THR A 1 81 ? -7.513 7.338 10.074 1.00 95.38 81 THR A O 1
ATOM 654 N N . LEU A 1 82 ? -7.441 5.735 11.642 1.00 94.19 82 LEU A N 1
ATOM 655 C CA . LEU A 1 82 ? -8.837 5.878 12.062 1.00 94.19 82 LEU A CA 1
ATOM 656 C C . LEU A 1 82 ? -9.018 6.827 13.254 1.00 94.19 82 LEU A C 1
ATOM 658 O O . LEU A 1 82 ? -10.161 7.128 13.594 1.00 94.19 82 LEU A O 1
ATOM 662 N N . ALA A 1 83 ? -7.925 7.294 13.871 1.00 94.50 83 ALA A N 1
ATOM 663 C CA . ALA A 1 83 ? -7.939 8.159 15.053 1.00 94.50 83 ALA A CA 1
ATOM 664 C C . ALA A 1 83 ? -8.789 7.586 16.205 1.00 94.50 83 ALA A C 1
ATOM 666 O O . ALA A 1 83 ? -9.478 8.319 16.919 1.00 94.50 83 ALA A O 1
ATOM 667 N N . LYS A 1 84 ? -8.770 6.257 16.376 1.00 92.19 84 LYS A N 1
ATOM 668 C CA . LYS A 1 84 ? -9.523 5.551 17.416 1.00 92.19 84 LYS A CA 1
ATOM 669 C C . LYS A 1 84 ? -8.600 5.005 18.491 1.00 92.19 84 LYS A C 1
ATOM 671 O O . LYS A 1 84 ? -7.507 4.515 18.235 1.00 92.19 84 LYS A O 1
A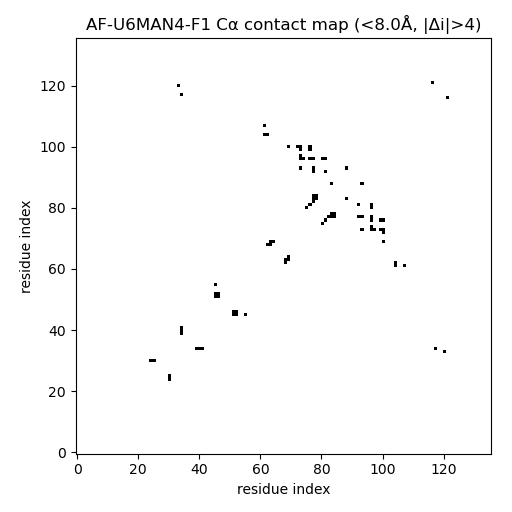TOM 676 N N . THR A 1 85 ? -9.081 5.056 19.725 1.00 89.81 85 THR A N 1
ATOM 677 C CA . THR A 1 85 ? -8.393 4.491 20.887 1.00 89.81 85 THR A CA 1
ATOM 678 C C . THR A 1 85 ? -8.910 3.081 21.170 1.00 89.81 85 THR A C 1
ATOM 680 O O . THR A 1 85 ? -10.047 2.750 20.838 1.00 89.81 85 THR A O 1
ATOM 683 N N . ARG A 1 86 ? -8.123 2.273 21.892 1.00 88.12 86 ARG A N 1
ATOM 684 C CA . ARG A 1 86 ? -8.500 0.926 22.375 1.00 88.12 86 ARG A CA 1
ATOM 685 C C . ARG A 1 86 ? -9.858 0.836 23.088 1.00 88.12 86 ARG A C 1
ATOM 687 O O . ARG A 1 86 ? -10.434 -0.239 23.159 1.00 88.12 86 ARG A O 1
ATOM 694 N N . PHE A 1 87 ? -10.346 1.947 23.636 1.00 90.19 87 PHE A N 1
ATOM 695 C CA . PHE A 1 87 ? -11.608 2.010 24.374 1.00 90.19 87 PHE A CA 1
ATOM 696 C C . PHE A 1 87 ? -12.831 2.273 23.483 1.00 90.19 87 PHE A C 1
ATOM 698 O O . PHE A 1 87 ? -13.951 2.090 23.939 1.00 90.19 87 PHE A O 1
ATOM 705 N N . ASN A 1 88 ? -12.628 2.695 22.232 1.00 89.38 88 ASN A N 1
ATOM 706 C CA . ASN A 1 88 ? -13.688 3.084 21.301 1.00 89.38 88 ASN A CA 1
ATOM 707 C C . ASN A 1 88 ? -13.579 2.304 19.978 1.00 89.38 88 ASN A C 1
ATOM 709 O O . ASN A 1 88 ? -13.563 2.893 18.896 1.00 89.38 88 ASN A O 1
ATOM 713 N N . LEU A 1 89 ? -13.401 0.981 20.062 1.00 90.56 89 LEU A N 1
ATOM 714 C CA . LEU A 1 89 ? -13.170 0.126 18.897 1.00 90.56 89 LEU A CA 1
ATOM 715 C C . LEU A 1 89 ? -14.446 -0.604 18.463 1.00 90.56 89 LEU A C 1
ATOM 717 O O . LEU A 1 89 ? -14.878 -1.558 19.104 1.00 90.56 89 LEU A O 1
ATOM 721 N N . ASP A 1 90 ? -14.994 -0.196 17.321 1.00 92.94 90 ASP A N 1
ATOM 722 C CA . ASP A 1 90 ? -16.121 -0.873 16.677 1.00 92.94 90 ASP A CA 1
ATOM 723 C C . ASP A 1 90 ? -15.659 -2.020 15.756 1.00 92.94 90 ASP A C 1
ATOM 725 O O . ASP A 1 90 ? -14.587 -1.922 15.140 1.00 92.94 90 ASP A O 1
ATOM 729 N N . PRO A 1 91 ? -16.490 -3.061 15.539 1.00 93.75 91 PRO A N 1
ATOM 730 C CA . PRO A 1 91 ? -16.182 -4.152 14.607 1.00 93.75 91 PRO A CA 1
ATOM 731 C C . PRO A 1 91 ? -15.891 -3.675 13.177 1.00 93.75 91 PRO A C 1
ATOM 733 O O . PRO A 1 91 ? -14.979 -4.175 12.520 1.00 93.75 91 PRO A O 1
ATOM 736 N N . GLU A 1 92 ? -16.616 -2.660 12.700 1.00 93.81 92 GLU A N 1
ATOM 737 C CA . GLU A 1 92 ? -16.391 -2.071 11.376 1.00 93.81 92 GLU A CA 1
ATOM 738 C C . GLU A 1 92 ? -15.013 -1.399 11.276 1.00 93.81 92 GLU A C 1
ATOM 740 O O . GLU A 1 92 ? -14.322 -1.496 10.262 1.00 93.81 92 GLU A O 1
ATOM 745 N N . SER A 1 93 ? -14.586 -0.733 12.350 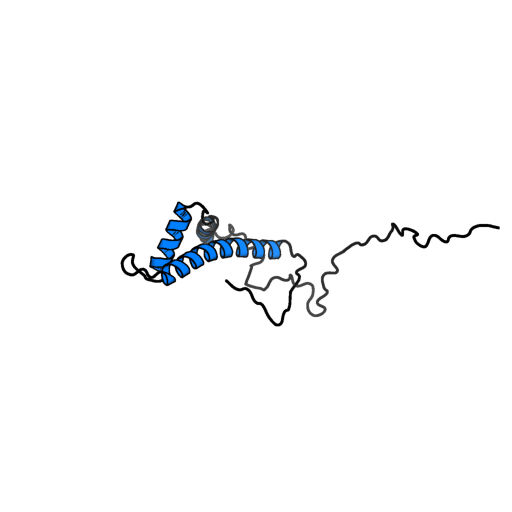1.00 92.94 93 SER A N 1
ATOM 746 C CA . SER A 1 93 ? -13.283 -0.066 12.397 1.0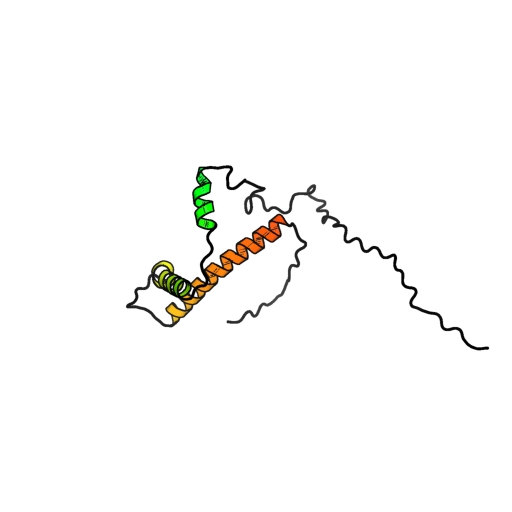0 92.94 93 SER A CA 1
ATOM 747 C C . SER A 1 93 ? -12.144 -1.080 12.431 1.00 92.94 93 SER A C 1
ATOM 749 O O . SER A 1 93 ? -11.132 -0.875 11.767 1.00 92.94 93 SER A O 1
ATOM 751 N N . CYS A 1 94 ? -12.341 -2.210 13.116 1.00 94.38 94 CYS A N 1
ATOM 752 C CA . CYS A 1 94 ? -11.415 -3.339 13.074 1.00 94.38 94 CYS A CA 1
ATOM 753 C C . CYS A 1 94 ? -11.277 -3.900 11.647 1.00 94.38 94 CYS A C 1
ATOM 755 O O . CYS A 1 94 ? -10.160 -4.074 11.160 1.00 94.38 94 CYS A O 1
ATOM 757 N N . TYR A 1 95 ? -12.395 -4.084 10.932 1.00 95.75 95 TYR A N 1
ATOM 758 C CA . TYR A 1 95 ? -12.370 -4.514 9.530 1.00 95.75 95 TYR A CA 1
ATOM 759 C C . TYR A 1 95 ? -11.601 -3.534 8.631 1.00 95.75 95 TYR A C 1
ATOM 761 O O . TYR A 1 95 ? -10.738 -3.952 7.859 1.00 95.75 95 TYR A O 1
ATOM 769 N N . ARG A 1 96 ? -11.867 -2.226 8.746 1.00 95.81 96 ARG A N 1
ATOM 770 C CA . ARG A 1 96 ? -11.164 -1.201 7.956 1.00 95.81 96 ARG A CA 1
ATOM 771 C C . ARG A 1 96 ? -9.665 -1.164 8.268 1.00 95.81 96 ARG A C 1
ATOM 773 O O . ARG A 1 96 ? -8.863 -1.090 7.344 1.00 95.81 96 ARG A O 1
ATOM 780 N N . ALA A 1 97 ? -9.281 -1.259 9.541 1.00 96.38 97 ALA A N 1
ATOM 781 C CA . ALA A 1 97 ? -7.876 -1.294 9.943 1.00 96.38 97 ALA A CA 1
ATOM 782 C C . ALA A 1 97 ? -7.148 -2.539 9.408 1.00 96.38 97 ALA A C 1
ATOM 784 O O . ALA A 1 97 ? -6.020 -2.436 8.926 1.00 96.38 97 ALA A O 1
ATOM 785 N N . ALA A 1 98 ? -7.810 -3.700 9.420 1.00 95.75 98 ALA A N 1
ATOM 786 C CA . ALA A 1 98 ? -7.293 -4.913 8.794 1.00 95.75 98 ALA A CA 1
ATOM 787 C C . ALA A 1 98 ? -7.123 -4.747 7.275 1.00 95.75 98 ALA A C 1
ATOM 789 O O . ALA A 1 98 ? -6.071 -5.088 6.735 1.00 95.75 98 ALA A O 1
ATOM 790 N N . ALA A 1 99 ? -8.109 -4.157 6.594 1.00 96.88 99 ALA A N 1
ATOM 791 C CA . ALA A 1 99 ? -8.029 -3.881 5.162 1.00 96.88 99 ALA A CA 1
ATOM 792 C C . ALA A 1 99 ? -6.877 -2.920 4.814 1.00 96.88 99 ALA A C 1
ATOM 794 O O . ALA A 1 99 ? -6.178 -3.145 3.827 1.00 96.88 99 ALA A O 1
ATOM 795 N N . PHE A 1 100 ? -6.629 -1.889 5.631 1.00 97.00 100 PHE A N 1
ATOM 796 C CA . PHE A 1 100 ? -5.480 -0.998 5.444 1.00 97.00 100 PHE A CA 1
ATOM 797 C C . PHE A 1 100 ? -4.141 -1.717 5.635 1.00 97.00 100 PHE A C 1
ATOM 799 O O . PHE A 1 100 ? -3.262 -1.568 4.793 1.00 97.00 100 PHE A O 1
ATOM 806 N N . SER A 1 101 ? -4.025 -2.594 6.637 1.00 96.25 101 SER A N 1
ATOM 807 C CA . SER A 1 101 ? -2.803 -3.387 6.834 1.00 96.25 101 SER A CA 1
ATOM 808 C C . SER A 1 101 ? -2.470 -4.280 5.630 1.00 96.25 101 SER A C 1
ATOM 810 O O . SER A 1 101 ? -1.302 -4.458 5.275 1.00 96.25 101 SER A O 1
ATOM 812 N N . VAL A 1 102 ? -3.488 -4.853 4.979 1.00 95.62 102 VAL A N 1
ATOM 813 C CA . VAL A 1 102 ? -3.303 -5.642 3.749 1.00 95.62 102 VAL A CA 1
ATOM 814 C C . VAL A 1 102 ? -2.955 -4.737 2.567 1.00 95.62 102 VAL A C 1
ATOM 816 O O . VAL A 1 102 ? -2.058 -5.060 1.788 1.00 95.62 102 VAL A O 1
ATOM 819 N N . ARG A 1 103 ? -3.632 -3.589 2.444 1.00 95.69 103 ARG A N 1
ATOM 820 C CA . ARG A 1 103 ? -3.400 -2.610 1.377 1.00 95.69 103 ARG A CA 1
ATOM 821 C C . ARG A 1 103 ? -1.949 -2.134 1.342 1.00 95.69 103 ARG A C 1
ATOM 823 O O . ARG A 1 103 ? -1.397 -2.061 0.251 1.00 95.69 103 ARG A O 1
ATOM 830 N N . ASP A 1 104 ? -1.345 -1.834 2.486 1.00 95.31 104 ASP A N 1
ATOM 831 C CA . ASP A 1 104 ? 0.027 -1.317 2.536 1.00 95.31 104 ASP A CA 1
ATOM 832 C C . ASP A 1 104 ? 1.026 -2.299 1.907 1.00 95.31 104 ASP A C 1
ATOM 834 O O . ASP A 1 104 ? 1.826 -1.910 1.059 1.00 95.31 104 ASP A O 1
ATOM 838 N N . ARG A 1 105 ? 0.893 -3.597 2.203 1.00 94.00 105 ARG A N 1
ATOM 839 C CA . ARG A 1 105 ? 1.725 -4.652 1.593 1.00 94.00 105 ARG A CA 1
ATOM 840 C C . ARG A 1 105 ? 1.486 -4.792 0.091 1.00 94.00 105 ARG A C 1
ATOM 842 O O . ARG A 1 105 ? 2.426 -4.959 -0.679 1.00 94.00 105 ARG A O 1
ATOM 849 N N . LEU A 1 106 ? 0.227 -4.705 -0.344 1.00 95.12 106 LEU A N 1
ATOM 850 C CA . LEU A 1 106 ? -0.105 -4.745 -1.771 1.00 95.12 106 LEU A CA 1
ATOM 851 C C . LEU A 1 106 ? 0.467 -3.541 -2.525 1.00 95.12 106 LEU A C 1
ATOM 853 O O . LEU A 1 106 ? 0.849 -3.688 -3.682 1.00 95.12 106 LEU A O 1
ATOM 857 N N . ILE A 1 107 ? 0.535 -2.368 -1.890 1.00 94.19 107 ILE A N 1
ATOM 858 C CA . ILE A 1 107 ? 1.143 -1.175 -2.486 1.00 94.19 107 ILE A CA 1
ATOM 859 C C . ILE A 1 107 ? 2.643 -1.381 -2.698 1.00 94.19 107 ILE A C 1
ATOM 861 O O . ILE A 1 107 ? 3.124 -1.047 -3.778 1.00 94.19 107 ILE A O 1
ATOM 865 N N . GLU A 1 108 ? 3.365 -1.956 -1.730 1.00 91.31 108 GLU A N 1
ATOM 866 C CA . GLU A 1 108 ? 4.791 -2.287 -1.894 1.00 91.31 108 GLU A CA 1
ATOM 867 C C . GLU A 1 108 ? 4.999 -3.178 -3.127 1.00 91.31 108 GLU A C 1
ATOM 869 O O . GLU A 1 108 ? 5.679 -2.787 -4.074 1.00 91.31 108 GLU A O 1
ATOM 874 N N . THR A 1 109 ? 4.290 -4.309 -3.199 1.00 91.88 109 THR A N 1
ATOM 875 C CA . THR A 1 109 ? 4.412 -5.244 -4.331 1.00 91.88 109 THR A CA 1
ATOM 876 C C . THR A 1 109 ? 3.955 -4.637 -5.666 1.00 91.88 109 THR A C 1
ATOM 878 O O . THR A 1 109 ? 4.510 -4.939 -6.729 1.00 91.88 109 THR A O 1
ATOM 881 N N . LEU A 1 110 ? 2.934 -3.776 -5.648 1.00 91.00 110 LEU A N 1
ATOM 882 C CA . LEU A 1 110 ? 2.461 -3.077 -6.844 1.00 91.00 110 LEU A CA 1
ATOM 883 C C . LEU A 1 110 ? 3.511 -2.088 -7.361 1.00 91.00 110 LEU A C 1
ATOM 885 O O . LEU A 1 110 ? 3.708 -1.989 -8.574 1.00 91.00 110 LEU A O 1
ATOM 889 N N . ASN A 1 111 ? 4.192 -1.378 -6.462 1.00 88.31 111 ASN A N 1
ATOM 890 C CA . ASN A 1 111 ? 5.264 -0.460 -6.826 1.00 88.31 111 ASN A CA 1
ATOM 891 C C . ASN A 1 111 ? 6.421 -1.206 -7.498 1.00 88.31 111 ASN A C 1
ATOM 893 O O . ASN A 1 111 ? 6.859 -0.776 -8.567 1.00 88.31 111 ASN A O 1
ATOM 897 N N . ASP A 1 112 ? 6.832 -2.354 -6.958 1.00 88.50 112 ASP A N 1
ATOM 898 C CA . ASP A 1 112 ? 7.887 -3.189 -7.550 1.00 88.50 112 ASP A CA 1
ATOM 899 C C . ASP A 1 112 ? 7.496 -3.696 -8.936 1.00 88.50 112 ASP A C 1
ATOM 901 O O . ASP A 1 112 ? 8.274 -3.633 -9.889 1.00 88.50 112 ASP A O 1
ATOM 905 N N . THR A 1 113 ? 6.251 -4.152 -9.075 1.00 89.00 113 THR A N 1
ATOM 906 C CA . THR A 1 113 ? 5.717 -4.643 -10.349 1.00 89.00 113 THR A CA 1
ATOM 907 C C . THR A 1 113 ? 5.710 -3.534 -11.405 1.00 89.00 113 THR A C 1
ATOM 909 O O . THR A 1 113 ? 6.104 -3.750 -12.555 1.00 89.00 113 THR A O 1
ATOM 912 N N . ASN A 1 114 ? 5.307 -2.320 -11.021 1.00 86.50 114 ASN A N 1
ATOM 913 C CA . ASN A 1 114 ? 5.318 -1.158 -11.906 1.00 86.50 114 ASN A CA 1
ATOM 914 C C . ASN A 1 114 ? 6.744 -0.747 -12.292 1.00 86.50 114 ASN A C 1
ATOM 916 O O . ASN A 1 114 ? 6.996 -0.493 -13.473 1.00 86.50 114 ASN A O 1
ATOM 920 N N . ALA A 1 115 ? 7.676 -0.731 -11.333 1.00 83.25 115 ALA A N 1
ATOM 921 C CA . ALA A 1 115 ? 9.087 -0.442 -11.577 1.00 83.25 115 ALA A CA 1
ATOM 922 C C . ALA A 1 115 ? 9.709 -1.470 -12.536 1.00 83.25 115 ALA A C 1
ATOM 924 O O . ALA A 1 115 ? 10.316 -1.093 -13.539 1.00 83.25 115 ALA A O 1
ATOM 925 N N . PHE A 1 116 ? 9.455 -2.762 -12.316 1.00 84.38 116 PHE A N 1
ATOM 926 C CA . PHE A 1 116 ? 9.904 -3.841 -13.194 1.00 84.38 116 PHE A CA 1
ATOM 927 C C . PHE A 1 116 ? 9.353 -3.695 -14.618 1.00 84.38 116 PHE A C 1
ATOM 929 O O . PHE A 1 116 ? 10.096 -3.779 -15.600 1.00 84.38 116 PHE A O 1
ATOM 936 N N . PHE A 1 117 ? 8.049 -3.435 -14.764 1.00 82.75 117 PHE A N 1
ATOM 937 C CA . PHE A 1 117 ? 7.452 -3.230 -16.083 1.00 82.75 117 PHE A CA 1
ATOM 938 C C . PHE A 1 117 ? 7.948 -1.969 -16.780 1.00 82.75 117 PHE A C 1
ATOM 940 O O . PHE A 1 117 ? 7.882 -1.908 -18.013 1.00 82.75 117 PHE A O 1
ATOM 947 N N . HIS A 1 118 ? 8.377 -0.959 -16.028 1.00 78.06 118 HIS A N 1
ATOM 948 C CA . HIS A 1 118 ? 8.995 0.243 -16.565 1.00 78.06 118 HIS A CA 1
ATOM 949 C C . HIS A 1 118 ? 10.415 -0.046 -17.069 1.00 78.06 118 HIS A C 1
ATOM 951 O O . HIS A 1 118 ? 10.713 0.249 -18.223 1.00 78.06 118 HIS A O 1
ATOM 957 N N . GLU A 1 119 ? 11.249 -0.699 -16.257 1.00 78.62 119 GLU A N 1
ATOM 958 C CA . GLU A 1 119 ? 12.637 -1.043 -16.596 1.00 78.62 119 GLU A CA 1
ATOM 959 C C . GLU A 1 119 ? 12.726 -1.996 -17.798 1.00 78.62 119 GLU A C 1
ATOM 961 O O . GLU A 1 119 ? 13.521 -1.789 -18.713 1.00 78.62 119 GLU A O 1
ATOM 966 N N . LYS A 1 120 ? 11.890 -3.041 -17.829 1.00 80.12 120 LYS A N 1
ATOM 967 C CA . LYS A 1 120 ? 11.945 -4.070 -18.880 1.00 80.12 120 LYS A CA 1
ATOM 968 C C . LYS A 1 120 ? 11.254 -3.674 -20.189 1.00 80.12 120 LYS A C 1
ATOM 970 O O . LYS A 1 120 ? 11.363 -4.419 -21.162 1.00 80.12 120 LYS A O 1
ATOM 975 N N . ASP A 1 121 ? 10.533 -2.548 -20.226 1.00 78.50 121 ASP A N 1
ATOM 976 C CA . ASP A 1 121 ? 9.782 -2.050 -21.394 1.00 78.50 121 ASP A CA 1
ATOM 977 C C . ASP A 1 121 ? 8.998 -3.157 -22.141 1.00 78.50 121 ASP A C 1
ATOM 979 O O . ASP A 1 121 ? 9.050 -3.311 -23.367 1.00 78.50 121 ASP A O 1
ATOM 983 N N . VAL A 1 122 ? 8.270 -3.982 -21.383 1.00 81.44 122 VAL A N 1
ATOM 984 C CA . VAL A 1 122 ? 7.533 -5.127 -21.935 1.00 81.44 122 VAL A CA 1
ATOM 985 C C . VAL A 1 122 ? 6.287 -4.690 -22.719 1.00 81.44 122 VAL A C 1
ATOM 987 O O . VAL A 1 122 ? 5.761 -3.577 -22.575 1.00 81.44 122 VAL A O 1
ATOM 990 N N . LYS A 1 123 ? 5.773 -5.582 -23.573 1.00 84.44 123 LYS A N 1
ATOM 991 C CA . LYS A 1 123 ? 4.460 -5.404 -24.211 1.00 84.44 123 LYS A CA 1
ATOM 992 C C . LYS A 1 123 ? 3.367 -5.564 -23.145 1.00 84.44 123 LYS A C 1
ATOM 994 O O . LYS A 1 123 ? 3.391 -6.534 -22.397 1.00 84.44 123 LYS A O 1
ATOM 999 N N . ARG A 1 124 ? 2.410 -4.632 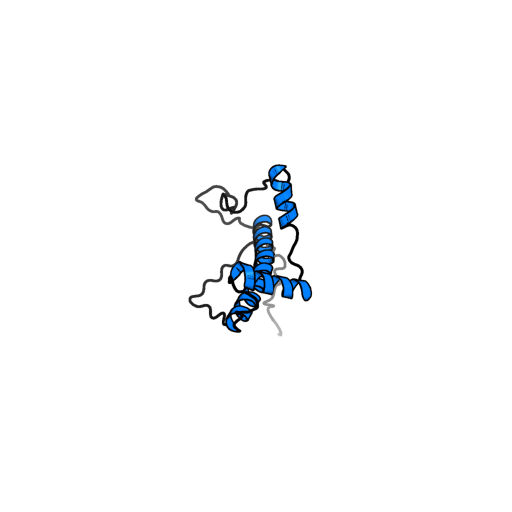-23.084 1.00 83.62 124 ARG A N 1
ATOM 1000 C CA . ARG A 1 124 ? 1.315 -4.629 -22.097 1.00 83.62 124 ARG A CA 1
ATOM 1001 C C . ARG A 1 124 ? -0.020 -4.893 -22.785 1.00 83.62 124 ARG A C 1
ATOM 1003 O O . ARG A 1 124 ? -0.266 -4.356 -23.865 1.00 83.62 124 ARG A O 1
ATOM 1010 N N . ALA A 1 125 ? -0.857 -5.715 -22.164 1.00 91.25 125 ALA A N 1
ATOM 1011 C CA . ALA A 1 125 ? -2.248 -5.888 -22.556 1.00 91.25 125 ALA A CA 1
ATOM 1012 C C . ALA A 1 125 ? -3.115 -4.963 -21.696 1.00 91.25 125 ALA A C 1
ATOM 1014 O O . ALA A 1 125 ? -2.989 -4.963 -20.474 1.00 91.25 125 ALA A O 1
ATOM 1015 N N . TYR A 1 126 ? -3.978 -4.179 -22.336 1.00 93.69 126 TYR A N 1
ATOM 1016 C CA . TYR A 1 126 ? -4.944 -3.324 -21.654 1.00 93.69 126 TYR A CA 1
ATOM 1017 C C . TYR A 1 126 ? -6.322 -3.938 -21.843 1.00 93.69 126 TYR A C 1
ATOM 1019 O O . TYR A 1 126 ? -6.823 -4.010 -22.965 1.00 93.69 126 TYR A O 1
ATOM 1027 N N . TYR A 1 127 ? -6.898 -4.433 -20.752 1.00 95.75 127 TYR A N 1
ATOM 1028 C CA . TYR A 1 127 ? -8.239 -4.993 -20.768 1.00 95.75 127 TYR A CA 1
ATOM 1029 C C . TYR A 1 127 ? -9.256 -3.864 -20.597 1.00 95.75 127 TYR A C 1
ATOM 1031 O O . TYR A 1 127 ? -9.251 -3.173 -19.579 1.00 95.75 127 TYR A O 1
ATOM 1039 N N . LEU A 1 128 ? -10.103 -3.667 -21.609 1.00 96.31 128 LEU A N 1
ATOM 1040 C CA . LEU A 1 128 ? -11.181 -2.685 -21.586 1.00 96.31 128 LEU A CA 1
ATOM 1041 C C . LEU A 1 128 ? -12.509 -3.425 -21.433 1.00 96.31 128 LEU A C 1
ATOM 1043 O O . LEU A 1 128 ? -12.910 -4.170 -22.323 1.00 96.31 128 LEU A O 1
ATOM 1047 N N . SER A 1 129 ? -13.177 -3.205 -20.306 1.00 95.06 129 SER A N 1
ATOM 1048 C CA . SER A 1 129 ? -14.509 -3.737 -20.023 1.00 95.06 129 SER A CA 1
ATOM 1049 C C . SER A 1 129 ? -15.442 -2.598 -19.636 1.00 95.06 129 SER A C 1
ATOM 1051 O O . SER A 1 129 ? -14.999 -1.607 -19.053 1.00 95.06 129 SER A O 1
ATOM 1053 N N . LEU A 1 130 ? -16.728 -2.750 -19.959 1.00 96.56 130 LEU A N 1
ATOM 1054 C CA . LEU A 1 130 ? -17.781 -1.827 -19.528 1.00 96.56 130 LEU A CA 1
ATOM 1055 C C . LEU A 1 130 ? -18.127 -2.005 -18.045 1.00 96.56 130 LEU A C 1
ATOM 1057 O O . LEU A 1 130 ? -18.551 -1.051 -17.400 1.00 96.56 130 LEU A O 1
ATOM 1061 N N . GLU A 1 131 ? -17.918 -3.202 -17.499 1.00 96.19 131 GLU A N 1
ATOM 1062 C CA . GLU A 1 131 ? -18.193 -3.509 -16.098 1.00 96.19 131 GLU A CA 1
ATOM 1063 C C . GLU A 1 131 ? -17.098 -4.377 -15.466 1.00 96.19 131 GLU A C 1
ATOM 1065 O O . GLU A 1 131 ? -16.470 -5.211 -16.127 1.00 96.19 131 GLU A O 1
ATOM 1070 N N . PHE A 1 132 ? -16.874 -4.158 -14.167 1.00 95.31 132 PHE A N 1
ATOM 1071 C CA . PHE A 1 132 ? -15.966 -4.926 -13.317 1.00 95.31 132 PHE A CA 1
ATOM 1072 C C . PHE A 1 132 ? -16.647 -5.202 -11.971 1.00 95.31 132 PHE A C 1
ATOM 1074 O O . PHE A 1 132 ? -16.759 -4.315 -11.125 1.00 95.31 132 PHE A O 1
ATOM 1081 N N . LEU A 1 133 ? -17.098 -6.439 -11.758 1.00 95.88 133 LEU A N 1
ATOM 1082 C CA . LEU A 1 133 ? -17.708 -6.884 -10.502 1.00 95.88 133 LEU A CA 1
ATOM 1083 C C . LEU A 1 133 ? -16.653 -7.553 -9.612 1.00 95.88 133 LEU A C 1
ATOM 1085 O O . LEU A 1 133 ? -16.535 -8.773 -9.586 1.00 95.88 133 LEU A O 1
ATOM 1089 N N . LEU A 1 134 ? -15.864 -6.747 -8.898 1.00 94.00 134 LEU A N 1
ATOM 1090 C CA . LEU A 1 134 ? -14.769 -7.248 -8.050 1.00 94.00 134 LEU A CA 1
ATOM 1091 C C . LEU A 1 134 ? -15.256 -7.960 -6.775 1.00 94.00 134 LEU A C 1
ATOM 1093 O O . LEU A 1 134 ? -14.567 -8.841 -6.273 1.00 94.00 134 LEU A O 1
ATOM 1097 N N . GLY A 1 135 ? -16.438 -7.601 -6.265 1.00 94.56 135 GLY A N 1
ATOM 1098 C CA . GLY A 1 135 ? -16.965 -8.156 -5.016 1.00 94.56 135 GLY A CA 1
ATOM 1099 C C . GLY A 1 135 ? -16.148 -7.759 -3.777 1.00 94.56 135 GLY A C 1
ATOM 1100 O O . GLY A 1 135 ? -15.414 -6.769 -3.791 1.00 94.56 135 GLY A O 1
ATOM 1101 N N . ARG A 1 136 ? -16.332 -8.512 -2.689 1.00 84.31 136 ARG A N 1
ATOM 1102 C CA . ARG A 1 136 ? -15.565 -8.436 -1.439 1.00 84.31 136 ARG A CA 1
ATOM 1103 C C . ARG A 1 136 ? -15.135 -9.831 -1.026 1.00 84.31 136 ARG A C 1
ATOM 1105 O O . ARG A 1 136 ? -15.961 -10.750 -1.216 1.00 84.31 136 ARG A O 1
#

Sequence (136 aa):
MATGVDDVFSSDTNQHWEMKRKASFSKLTGAVPRTIPGMYNVVEDPHADDKKEKLWKLMETYLPSDVHSIQRSIVNHVEYTLAKTRFNLDPESCYRAAAFSVRDRLIETLNDTNAFFHEKDVKRAYYLSLEFLLGR